Protein AF-A0AAN8IIR5-F1 (afdb_monomer_lite)

InterPro domains:
  IPR019426 7TM GPCR, serpentine receptor class v (Srv) [PF10323] (10-155)
  IPR051119 Nematode serpentine receptor-like [PTHR31627] (4-140)

Sequence (169 aa):
MPILLQTIAECLLAFFYIFLIIVIVTSKAKVFRNSFFSMFVATGTADVISILSLSFLRLNRELYLGEEYKLVVLVALVSTGTAYIAHMIGNMVIALNRYSAICFAHQYDKTARCIYVAFGMVYAFVSICINLRMFFEWRKMSQSNIGSERKLREKVIELLFLIAFETTT

Foldseek 3Di:
DVVVVVLVVLVVVLVVLVVVLCCLVPDPDPVSVALLNVLSSQLSVLSSLLSVLVSVLVVCVVVVDDPVCVLVNLVSLLSNVLSVVSNVVSVVLSVVLVVCCVPVVVCSVVVSVVSVVVNVVVVVVSVVVSVVVSVVVVVVVVVCVPPCPVVVVVVSVVSVVVVVVVVVD

Structure (mmCIF, N/CA/C/O backbone):
data_AF-A0AAN8IIR5-F1
#
_entry.id   AF-A0AAN8IIR5-F1
#
loop_
_atom_site.group_PDB
_atom_site.id
_atom_site.type_symbol
_atom_site.label_atom_id
_atom_site.label_alt_id
_atom_site.label_comp_id
_atom_site.label_asym_id
_atom_site.label_entity_id
_atom_site.label_seq_id
_atom_site.pdbx_PDB_ins_code
_atom_site.Cartn_x
_atom_site.Cartn_y
_atom_site.Cartn_z
_atom_site.occupancy
_atom_site.B_iso_or_equiv
_atom_site.auth_seq_id
_atom_site.auth_comp_id
_atom_site.auth_asym_id
_atom_site.auth_atom_id
_atom_site.pdbx_PDB_model_num
ATOM 1 N N . MET A 1 1 ? -27.595 5.385 1.926 1.00 57.31 1 MET A N 1
ATOM 2 C CA . MET A 1 1 ? -27.476 4.644 0.650 1.00 57.31 1 MET A CA 1
ATOM 3 C C . MET A 1 1 ? -26.128 4.797 -0.071 1.00 57.31 1 MET A C 1
ATOM 5 O O . MET A 1 1 ? -25.637 3.763 -0.504 1.00 57.31 1 MET A O 1
ATOM 9 N N . PRO A 1 2 ? -25.481 5.981 -0.182 1.00 77.62 2 PRO A N 1
ATOM 10 C CA . PRO A 1 2 ? -24.235 6.097 -0.963 1.00 77.62 2 PRO A CA 1
ATOM 11 C C . PRO A 1 2 ? -23.040 5.324 -0.366 1.00 77.62 2 PRO A C 1
ATOM 13 O O . PRO A 1 2 ? -22.252 4.751 -1.108 1.00 77.62 2 PRO A O 1
ATOM 16 N N . ILE A 1 3 ? -22.956 5.219 0.966 1.00 79.94 3 ILE A N 1
ATOM 17 C CA . ILE A 1 3 ? -21.826 4.582 1.675 1.00 79.94 3 ILE A CA 1
ATOM 18 C C . ILE A 1 3 ? -21.754 3.063 1.431 1.00 79.94 3 ILE A C 1
ATOM 20 O O . ILE A 1 3 ? -2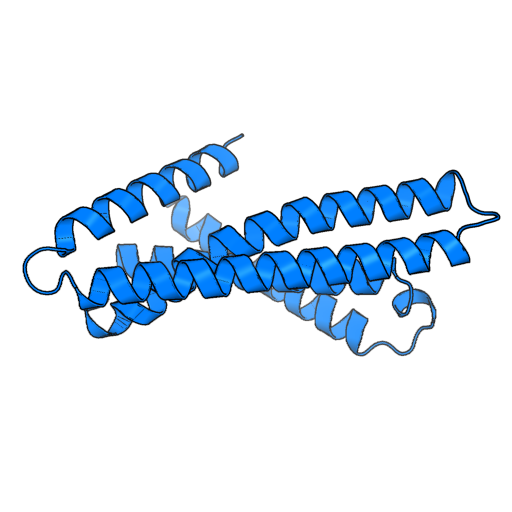0.665 2.509 1.276 1.00 79.94 3 ILE A O 1
ATOM 24 N N . LEU A 1 4 ? -22.906 2.383 1.362 1.00 80.50 4 LEU A N 1
ATOM 25 C CA . LEU A 1 4 ? -22.959 0.938 1.117 1.00 80.50 4 LEU A CA 1
ATOM 26 C C . LEU A 1 4 ? -22.467 0.613 -0.298 1.00 80.50 4 LEU A C 1
ATOM 28 O O . LEU A 1 4 ? -21.625 -0.261 -0.474 1.00 80.50 4 LEU A O 1
ATOM 32 N N . LEU A 1 5 ? -22.956 1.356 -1.296 1.00 86.88 5 LEU A N 1
ATOM 33 C CA . LEU A 1 5 ? -22.544 1.183 -2.687 1.00 86.88 5 LEU A CA 1
ATOM 34 C C . LEU A 1 5 ? -21.045 1.458 -2.860 1.00 86.88 5 LEU A C 1
ATOM 36 O O . LEU A 1 5 ? -20.359 0.682 -3.519 1.00 86.88 5 LEU A O 1
ATOM 40 N N . GLN A 1 6 ? -20.536 2.514 -2.219 1.00 86.50 6 GLN A N 1
ATOM 41 C CA . GLN A 1 6 ? -19.109 2.829 -2.200 1.00 86.50 6 GLN A CA 1
ATOM 42 C C . GLN A 1 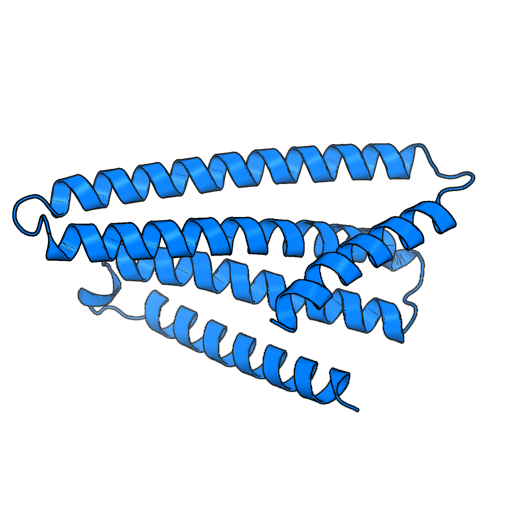6 ? -18.285 1.680 -1.607 1.00 86.50 6 GLN A C 1
ATOM 44 O O . GLN A 1 6 ? -17.305 1.255 -2.208 1.00 86.50 6 GLN A O 1
ATOM 49 N N . THR A 1 7 ? -18.702 1.138 -0.463 1.00 85.69 7 THR A N 1
ATOM 50 C CA . THR A 1 7 ? -17.975 0.044 0.198 1.00 85.69 7 THR A CA 1
ATOM 51 C C . THR A 1 7 ? -17.996 -1.230 -0.652 1.00 85.69 7 THR A C 1
ATOM 53 O O . THR A 1 7 ? -16.971 -1.887 -0.795 1.00 85.69 7 THR A O 1
ATOM 56 N N . ILE A 1 8 ? -19.123 -1.549 -1.298 1.00 87.88 8 ILE A N 1
ATOM 57 C CA . ILE A 1 8 ? -19.210 -2.677 -2.239 1.00 87.88 8 ILE A CA 1
ATOM 58 C C . ILE A 1 8 ? -18.256 -2.473 -3.424 1.00 87.88 8 ILE A C 1
ATOM 60 O O . ILE A 1 8 ? -17.535 -3.400 -3.791 1.00 87.88 8 ILE A O 1
ATOM 64 N N . ALA A 1 9 ? -18.222 -1.272 -4.007 1.00 90.12 9 ALA A N 1
ATOM 65 C CA . ALA A 1 9 ? -17.324 -0.953 -5.114 1.00 90.12 9 ALA A CA 1
ATOM 66 C C . ALA A 1 9 ? -15.844 -1.064 -4.705 1.00 90.12 9 ALA A C 1
ATOM 68 O O . ALA A 1 9 ? -15.051 -1.653 -5.436 1.00 90.12 9 ALA A O 1
ATOM 69 N N . GLU A 1 10 ? -15.481 -0.566 -3.522 1.00 89.31 10 GLU A N 1
ATOM 70 C CA . GLU A 1 10 ? -14.131 -0.681 -2.962 1.00 89.31 10 GLU A CA 1
ATOM 71 C C . GLU A 1 10 ? -13.746 -2.149 -2.698 1.00 89.31 10 GLU A C 1
ATOM 73 O O . GLU A 1 10 ? -12.650 -2.570 -3.065 1.00 89.31 10 GLU A O 1
ATOM 78 N N . CYS A 1 11 ? -14.648 -2.967 -2.143 1.00 89.25 11 CYS A N 1
ATOM 79 C CA . CYS A 1 11 ? -14.405 -4.399 -1.949 1.00 89.25 11 CYS A CA 1
ATOM 80 C C . CYS A 1 11 ? -14.217 -5.146 -3.279 1.00 89.25 11 CYS A C 1
ATOM 82 O O . CYS A 1 11 ? -13.328 -5.993 -3.388 1.00 89.25 11 CYS A O 1
ATOM 84 N N . LEU A 1 12 ? -15.017 -4.823 -4.301 1.00 93.06 12 LEU A N 1
ATOM 85 C CA . LEU A 1 12 ? -14.844 -5.373 -5.648 1.00 93.06 12 LEU A CA 1
ATOM 86 C C . LEU A 1 12 ? -13.497 -4.954 -6.247 1.00 93.06 12 LEU A C 1
ATOM 88 O O . LEU A 1 12 ? -12.784 -5.795 -6.794 1.00 93.06 12 LEU A O 1
ATOM 92 N N . LEU A 1 13 ? -13.112 -3.683 -6.103 1.00 90.81 13 LEU A N 1
ATOM 93 C CA . LEU A 1 13 ? -11.817 -3.178 -6.557 1.00 90.81 13 LEU A CA 1
ATOM 94 C C . LEU A 1 13 ? -10.661 -3.921 -5.876 1.00 90.81 13 LEU A C 1
ATOM 96 O O . LEU A 1 13 ? -9.743 -4.372 -6.560 1.00 90.81 13 LEU A O 1
ATOM 100 N N . ALA A 1 14 ? -10.729 -4.102 -4.554 1.00 92.31 14 ALA A N 1
ATOM 101 C CA . ALA A 1 14 ? -9.735 -4.859 -3.800 1.00 92.31 14 ALA A CA 1
ATOM 102 C C . ALA A 1 14 ? -9.634 -6.307 -4.298 1.00 92.31 14 ALA A C 1
ATOM 104 O O . ALA A 1 14 ? -8.529 -6.813 -4.488 1.00 92.31 14 ALA A O 1
ATOM 105 N N . PHE A 1 15 ? -10.766 -6.956 -4.582 1.00 94.25 15 PHE A N 1
ATOM 106 C CA . PHE A 1 15 ? -10.785 -8.307 -5.142 1.00 94.25 15 PHE A CA 1
ATOM 107 C C . PHE A 1 15 ? -10.079 -8.382 -6.506 1.00 94.25 15 PHE A C 1
ATOM 109 O O . PHE A 1 15 ? -9.214 -9.239 -6.708 1.00 94.25 15 PHE A O 1
ATOM 116 N N . PHE A 1 16 ? -10.380 -7.457 -7.423 1.00 93.38 16 PHE A N 1
ATOM 117 C CA . PHE A 1 16 ? -9.699 -7.385 -8.721 1.00 93.38 16 PHE A CA 1
ATOM 118 C C . PHE A 1 16 ? -8.201 -7.099 -8.581 1.00 93.38 16 PHE A C 1
ATOM 120 O O . PHE A 1 16 ? -7.392 -7.708 -9.285 1.00 93.38 16 PHE A O 1
ATOM 127 N N . TYR A 1 17 ? -7.812 -6.222 -7.654 1.00 92.00 17 TYR A N 1
ATOM 128 C CA . TYR A 1 17 ? -6.407 -5.933 -7.373 1.00 92.00 17 TYR A CA 1
ATOM 129 C C . TYR A 1 17 ? -5.659 -7.160 -6.858 1.00 92.00 17 TYR A C 1
ATOM 131 O O . TYR A 1 17 ? -4.580 -7.472 -7.360 1.00 92.00 17 TYR A O 1
ATOM 139 N N . ILE A 1 18 ? -6.241 -7.891 -5.904 1.00 94.81 18 ILE A N 1
ATOM 140 C CA . ILE A 1 18 ? -5.668 -9.137 -5.385 1.00 94.81 18 ILE A CA 1
ATOM 141 C C . ILE A 1 18 ? -5.473 -10.138 -6.526 1.00 94.81 18 ILE A C 1
ATOM 143 O O . ILE A 1 18 ? -4.392 -10.711 -6.661 1.00 94.81 18 ILE A O 1
ATOM 147 N N . PHE A 1 19 ? -6.480 -10.308 -7.387 1.00 95.19 19 PHE A N 1
ATOM 148 C CA . PHE A 1 19 ? -6.379 -11.181 -8.554 1.00 95.19 19 PHE A CA 1
ATOM 149 C C . PHE A 1 19 ? -5.229 -10.769 -9.488 1.00 95.19 19 PHE A C 1
ATOM 151 O O . PHE A 1 19 ? -4.402 -11.607 -9.847 1.00 95.19 19 PHE A O 1
ATOM 158 N N . LEU A 1 20 ? -5.122 -9.482 -9.837 1.00 93.25 20 LEU A N 1
ATOM 159 C CA . LEU A 1 20 ? -4.036 -8.970 -10.679 1.00 93.25 20 LEU A CA 1
ATOM 160 C C . LEU A 1 20 ? -2.659 -9.191 -10.047 1.00 93.25 20 LEU A C 1
ATOM 162 O O . LEU A 1 20 ? -1.738 -9.633 -10.733 1.00 93.25 20 LEU A O 1
ATOM 166 N N . ILE A 1 21 ? -2.517 -8.929 -8.747 1.00 93.62 21 ILE A N 1
ATOM 167 C CA . ILE A 1 21 ? -1.270 -9.158 -8.011 1.00 93.62 21 ILE A CA 1
ATOM 168 C C . ILE A 1 21 ? -0.883 -10.637 -8.073 1.00 93.62 21 ILE A C 1
ATOM 170 O O . ILE A 1 21 ? 0.261 -10.952 -8.401 1.00 93.62 21 ILE A O 1
ATOM 174 N N . ILE A 1 22 ? -1.831 -11.549 -7.831 1.00 94.19 22 ILE A N 1
ATOM 175 C CA . ILE A 1 22 ? -1.594 -12.995 -7.921 1.00 94.19 22 ILE A CA 1
ATOM 176 C C . ILE A 1 22 ? -1.131 -13.369 -9.330 1.00 94.19 22 ILE A C 1
ATOM 178 O O . ILE A 1 22 ? -0.126 -14.064 -9.473 1.00 94.19 22 ILE A O 1
ATOM 182 N N . VAL A 1 23 ? -1.804 -12.886 -10.376 1.00 94.62 23 VAL A N 1
ATOM 183 C CA . VAL A 1 23 ? -1.424 -13.165 -11.770 1.00 94.62 23 VAL A CA 1
ATOM 184 C C . VAL A 1 23 ? -0.008 -12.668 -12.071 1.00 94.62 23 VAL A C 1
ATOM 186 O O . VAL A 1 23 ? 0.788 -13.406 -12.648 1.00 94.62 23 VAL A O 1
ATOM 189 N N . ILE A 1 24 ? 0.343 -11.449 -11.653 1.00 91.75 24 ILE A N 1
ATOM 190 C CA . ILE A 1 24 ? 1.672 -10.871 -11.900 1.00 91.75 24 ILE A CA 1
ATOM 191 C C . ILE A 1 24 ? 2.758 -11.664 -11.164 1.00 91.75 24 ILE A C 1
ATOM 193 O O . ILE A 1 24 ? 3.778 -11.998 -11.763 1.00 91.75 24 ILE A O 1
ATOM 197 N N . VAL A 1 25 ? 2.535 -12.001 -9.890 1.00 90.69 25 VAL A N 1
ATOM 198 C CA . VAL A 1 25 ? 3.510 -12.720 -9.052 1.00 90.69 25 VAL A CA 1
ATOM 199 C C . VAL A 1 25 ? 3.686 -14.175 -9.495 1.00 90.69 25 VAL A C 1
ATOM 201 O O . VAL A 1 25 ? 4.794 -14.708 -9.444 1.00 90.69 25 VAL A O 1
ATOM 204 N N . THR A 1 26 ? 2.613 -14.828 -9.946 1.00 93.50 26 THR A N 1
ATOM 205 C CA . THR A 1 26 ? 2.656 -16.234 -10.389 1.00 93.50 26 THR A CA 1
ATOM 206 C C . THR A 1 26 ? 3.137 -16.400 -11.831 1.00 93.50 26 THR A C 1
ATOM 208 O O . THR A 1 26 ? 3.572 -17.490 -12.217 1.00 93.50 26 THR A O 1
ATOM 211 N N . SER A 1 27 ? 3.100 -15.340 -12.641 1.00 93.38 27 SER A N 1
ATOM 212 C CA . SER A 1 27 ? 3.499 -15.413 -14.041 1.00 93.38 27 SER A CA 1
ATOM 213 C C . SER A 1 27 ? 5.010 -15.587 -14.221 1.00 93.38 27 SER A C 1
ATOM 215 O O . SER A 1 27 ? 5.836 -14.895 -13.629 1.00 93.38 27 SER A O 1
ATOM 217 N N . LYS A 1 28 ? 5.392 -16.502 -15.121 1.00 90.69 28 LYS A N 1
ATOM 218 C CA . LYS A 1 28 ? 6.796 -16.771 -15.485 1.00 90.69 28 LYS A CA 1
ATOM 219 C C . LYS A 1 28 ? 7.314 -15.879 -16.619 1.00 90.69 28 LYS A C 1
ATOM 221 O O . LYS A 1 28 ? 8.480 -16.000 -17.001 1.00 90.69 28 LYS A O 1
ATOM 226 N N . ALA A 1 29 ? 6.476 -15.014 -17.195 1.00 90.00 29 ALA A N 1
ATOM 227 C CA . ALA A 1 29 ? 6.890 -14.193 -18.327 1.00 90.00 29 ALA A CA 1
ATOM 228 C C . ALA A 1 29 ? 7.955 -13.168 -17.903 1.00 90.00 29 ALA A C 1
ATOM 230 O O . ALA A 1 29 ? 7.801 -12.466 -16.903 1.00 90.00 29 ALA A O 1
ATOM 231 N N . LYS A 1 30 ? 9.028 -13.036 -18.699 1.00 84.75 30 LYS A N 1
ATOM 232 C CA . LYS A 1 30 ? 10.139 -12.102 -18.417 1.00 84.75 30 LYS A CA 1
ATOM 233 C C . LYS A 1 30 ? 9.672 -10.651 -18.256 1.00 84.75 30 LYS A C 1
ATOM 235 O O . LYS A 1 30 ? 10.283 -9.904 -17.502 1.00 84.75 30 LYS A O 1
ATOM 240 N N . VAL A 1 31 ? 8.577 -10.277 -18.919 1.00 82.00 31 VAL A N 1
ATOM 241 C CA . VAL A 1 31 ? 7.991 -8.931 -18.866 1.00 82.00 31 VAL A CA 1
ATOM 242 C C . VAL A 1 31 ? 7.549 -8.558 -17.444 1.00 82.00 31 VAL A C 1
ATOM 244 O O . VAL A 1 31 ? 7.787 -7.432 -17.020 1.00 82.00 31 VAL A O 1
ATOM 247 N N . PHE A 1 32 ? 7.008 -9.508 -16.670 1.00 80.81 32 PHE A N 1
ATOM 248 C CA . PHE A 1 32 ? 6.551 -9.269 -15.293 1.00 80.81 32 PHE A CA 1
ATOM 249 C C . PHE A 1 32 ? 7.681 -9.208 -14.260 1.00 80.81 32 PHE A C 1
ATOM 251 O O . PHE A 1 32 ? 7.463 -8.772 -13.136 1.00 80.81 32 PHE A O 1
ATOM 258 N N . ARG A 1 33 ? 8.910 -9.579 -14.637 1.00 78.31 33 ARG A N 1
ATOM 259 C CA . ARG A 1 33 ? 10.100 -9.421 -13.784 1.00 78.31 33 ARG A CA 1
ATOM 260 C C . ARG A 1 33 ? 10.720 -8.024 -13.853 1.00 78.31 33 ARG A C 1
ATOM 262 O O . ARG A 1 33 ? 11.766 -7.794 -13.256 1.00 78.31 33 ARG A O 1
ATOM 269 N N . ASN A 1 34 ? 10.112 -7.103 -14.597 1.00 82.62 34 ASN A N 1
ATOM 270 C CA . ASN A 1 34 ? 10.606 -5.738 -14.709 1.00 82.62 34 ASN A CA 1
ATOM 271 C C . ASN A 1 34 ? 10.338 -4.938 -13.418 1.00 82.62 34 ASN A C 1
ATOM 273 O O . ASN A 1 34 ? 9.331 -5.157 -12.740 1.00 82.62 34 ASN A O 1
ATOM 277 N N . SER A 1 35 ? 11.192 -3.954 -13.117 1.00 80.62 35 SER A N 1
ATOM 278 C CA . SER A 1 35 ? 11.086 -3.089 -11.932 1.00 80.62 35 SER A CA 1
ATOM 279 C C . SER A 1 35 ? 9.713 -2.425 -11.819 1.00 80.62 35 SER A C 1
ATOM 281 O O . SER A 1 35 ? 9.177 -2.298 -10.722 1.00 80.62 35 SER A O 1
ATOM 283 N N . PHE A 1 36 ? 9.107 -2.064 -12.955 1.00 85.62 36 PHE A N 1
ATOM 284 C CA . PHE A 1 36 ? 7.747 -1.526 -13.009 1.00 85.62 36 PHE A CA 1
ATOM 285 C C . PHE A 1 36 ? 6.714 -2.444 -12.339 1.00 85.62 36 PHE A C 1
ATOM 287 O O . PHE A 1 36 ? 5.957 -1.983 -11.492 1.00 85.62 36 PHE A O 1
ATOM 294 N N . PHE A 1 37 ? 6.702 -3.737 -12.673 1.00 86.69 37 PHE A N 1
ATOM 295 C CA . PHE A 1 37 ? 5.727 -4.678 -12.119 1.00 86.69 37 PHE A CA 1
ATOM 296 C C . PHE A 1 37 ? 5.993 -4.977 -10.647 1.00 86.69 37 PHE A C 1
ATOM 298 O O . PHE A 1 37 ? 5.046 -5.106 -9.880 1.00 86.69 37 PHE A O 1
ATOM 305 N N . SER A 1 38 ? 7.260 -5.002 -10.226 1.00 84.25 38 SER A N 1
ATOM 306 C CA . SER A 1 38 ? 7.598 -5.119 -8.804 1.00 84.25 38 SER A CA 1
ATOM 307 C C . SER A 1 38 ? 7.059 -3.934 -7.994 1.00 84.25 38 SER A C 1
ATOM 309 O O . SER A 1 38 ? 6.518 -4.131 -6.908 1.00 84.25 38 SER A O 1
ATOM 311 N N . MET A 1 39 ? 7.175 -2.710 -8.520 1.00 85.00 39 MET A N 1
ATOM 312 C CA . MET A 1 39 ? 6.626 -1.509 -7.879 1.00 85.00 39 MET A CA 1
ATOM 313 C C . MET A 1 39 ? 5.098 -1.496 -7.906 1.00 85.00 39 MET A C 1
ATOM 315 O O . MET A 1 39 ? 4.475 -1.160 -6.902 1.00 85.00 39 MET A O 1
ATOM 319 N N . PHE A 1 40 ? 4.492 -1.908 -9.021 1.00 88.50 40 PHE A N 1
ATOM 320 C CA . PHE A 1 40 ? 3.042 -2.041 -9.145 1.00 88.50 40 PHE A CA 1
ATOM 321 C C . PHE A 1 40 ? 2.473 -3.046 -8.136 1.00 88.50 40 PHE A C 1
ATOM 323 O O . PHE A 1 40 ? 1.469 -2.771 -7.492 1.00 88.50 40 PHE A O 1
ATOM 330 N N . VAL A 1 41 ? 3.135 -4.191 -7.943 1.00 89.81 41 VAL A N 1
ATOM 331 C CA . VAL A 1 41 ? 2.726 -5.181 -6.938 1.00 89.81 41 VAL A CA 1
ATOM 332 C C . VAL A 1 41 ? 2.835 -4.599 -5.532 1.00 89.81 41 VAL A C 1
ATOM 334 O O . VAL A 1 41 ? 1.877 -4.684 -4.774 1.00 89.81 41 VAL A O 1
ATOM 337 N N . ALA A 1 42 ? 3.959 -3.966 -5.185 1.00 86.75 42 ALA A N 1
ATOM 338 C CA . ALA A 1 42 ? 4.147 -3.407 -3.847 1.00 86.75 42 ALA A CA 1
ATOM 339 C C . ALA A 1 42 ? 3.123 -2.300 -3.522 1.00 86.75 42 ALA A C 1
ATOM 341 O O . ALA A 1 42 ? 2.508 -2.307 -2.457 1.00 86.75 42 ALA A O 1
ATOM 342 N N . THR A 1 43 ? 2.887 -1.383 -4.460 1.00 89.06 43 THR A N 1
ATOM 343 C CA . THR A 1 43 ? 1.870 -0.326 -4.313 1.00 89.06 43 THR A CA 1
ATOM 344 C C . THR A 1 43 ? 0.457 -0.894 -4.267 1.00 89.06 43 THR A C 1
ATOM 346 O O . THR A 1 43 ? -0.283 -0.593 -3.337 1.00 89.06 43 THR A O 1
ATOM 349 N N . GLY A 1 44 ? 0.123 -1.820 -5.167 1.00 90.31 44 GLY A N 1
ATOM 350 C CA . GLY A 1 44 ? -1.168 -2.502 -5.160 1.00 90.31 44 GLY A CA 1
ATOM 351 C C . GLY A 1 44 ? -1.439 -3.271 -3.864 1.00 90.31 44 GLY A C 1
ATOM 352 O O . GLY A 1 44 ? -2.569 -3.281 -3.386 1.00 90.31 44 GLY A O 1
ATOM 353 N N . THR A 1 45 ? -0.420 -3.879 -3.242 1.00 89.38 45 THR A N 1
ATOM 354 C CA . THR A 1 45 ? -0.599 -4.522 -1.929 1.00 89.38 45 THR A CA 1
ATOM 355 C C . THR A 1 45 ? -0.901 -3.518 -0.820 1.00 89.38 45 THR A C 1
ATOM 357 O O . THR A 1 45 ? -1.739 -3.803 0.035 1.00 89.38 45 THR A O 1
ATOM 360 N N . ALA A 1 46 ? -0.271 -2.339 -0.840 1.00 88.75 46 ALA A N 1
ATOM 361 C CA . ALA A 1 46 ? -0.575 -1.277 0.114 1.00 88.75 46 ALA A CA 1
ATOM 362 C C . ALA A 1 46 ? -2.019 -0.779 -0.057 1.00 88.75 46 ALA A C 1
ATOM 364 O O . ALA A 1 46 ? -2.725 -0.613 0.936 1.00 88.75 46 ALA A O 1
ATOM 365 N N . ASP A 1 47 ? -2.490 -0.639 -1.297 1.00 90.00 47 ASP A N 1
ATOM 366 C CA . ASP A 1 47 ? -3.858 -0.201 -1.596 1.00 90.00 47 ASP A CA 1
ATOM 367 C C . ASP A 1 47 ? -4.903 -1.192 -1.094 1.00 90.00 47 ASP A C 1
ATOM 369 O O . ASP A 1 47 ? -5.880 -0.797 -0.459 1.00 90.00 47 ASP A O 1
ATOM 373 N N . VAL A 1 48 ? -4.670 -2.492 -1.297 1.00 92.56 48 VAL A N 1
ATOM 374 C CA . VAL A 1 48 ? -5.545 -3.545 -0.764 1.00 92.56 48 VAL A CA 1
ATOM 375 C C . VAL A 1 48 ? -5.617 -3.471 0.762 1.00 92.56 48 VAL A C 1
ATOM 377 O O . VAL A 1 48 ? -6.713 -3.517 1.320 1.00 92.56 48 VAL A O 1
ATOM 380 N N . ILE A 1 49 ? -4.478 -3.310 1.445 1.00 90.44 49 ILE A N 1
ATOM 381 C CA . ILE A 1 49 ? -4.448 -3.138 2.907 1.00 90.44 49 ILE A CA 1
ATOM 382 C C . ILE A 1 49 ? -5.244 -1.891 3.311 1.00 90.44 49 ILE A C 1
ATOM 384 O O . ILE A 1 49 ? -6.048 -1.960 4.237 1.00 90.44 49 ILE A O 1
ATOM 388 N N . SER A 1 50 ? -5.071 -0.777 2.596 1.00 90.69 50 SER A N 1
ATOM 389 C CA . SER A 1 50 ? -5.809 0.464 2.846 1.00 90.69 50 SER A CA 1
ATOM 390 C C . SER A 1 50 ? -7.320 0.261 2.750 1.00 90.69 50 SER A C 1
ATOM 392 O O . SER A 1 50 ? -8.054 0.631 3.667 1.00 90.69 50 SER A O 1
ATOM 394 N N . ILE A 1 51 ? -7.785 -0.381 1.673 1.00 91.44 51 ILE A N 1
ATOM 395 C CA . ILE A 1 51 ? -9.209 -0.632 1.429 1.00 91.44 51 ILE A CA 1
ATOM 396 C C . ILE A 1 51 ? -9.794 -1.528 2.522 1.00 91.44 51 ILE A C 1
ATOM 398 O O . ILE A 1 51 ? -10.866 -1.228 3.053 1.00 91.44 51 ILE A O 1
ATOM 402 N N . LEU A 1 52 ? -9.096 -2.604 2.895 1.00 91.50 52 LEU A N 1
ATOM 403 C CA . LEU A 1 52 ? -9.550 -3.513 3.950 1.00 91.50 52 LEU A CA 1
ATOM 404 C C . LEU A 1 52 ? -9.625 -2.808 5.307 1.00 91.50 52 LEU A C 1
ATOM 406 O O . LEU A 1 52 ? -10.638 -2.913 6.000 1.00 91.50 52 LEU A O 1
ATOM 410 N N . SER A 1 53 ? -8.594 -2.043 5.667 1.00 91.62 53 SER A N 1
ATOM 411 C CA . SER A 1 53 ? -8.565 -1.289 6.919 1.00 91.62 53 SER A CA 1
ATOM 412 C C . SER A 1 53 ? -9.645 -0.209 6.967 1.00 91.62 53 SER A C 1
ATOM 414 O O . SER A 1 53 ? -10.314 -0.056 7.988 1.00 91.62 53 SER A O 1
ATOM 416 N N . LEU A 1 54 ? -9.880 0.508 5.866 1.00 91.00 54 LEU A N 1
ATOM 417 C CA . LEU A 1 54 ? -10.935 1.517 5.787 1.00 91.00 54 LEU A CA 1
ATOM 418 C C . LEU A 1 54 ? -12.330 0.885 5.868 1.00 91.00 54 LEU A C 1
ATOM 420 O O . LEU A 1 54 ? -13.185 1.382 6.603 1.00 91.00 54 LEU A O 1
ATOM 424 N N . SER A 1 55 ? -12.539 -0.238 5.177 1.00 89.56 55 SER A N 1
ATOM 425 C CA . SER A 1 55 ? -13.783 -1.015 5.245 1.00 89.56 55 SER A CA 1
ATOM 426 C C . SER A 1 55 ? -14.055 -1.485 6.674 1.00 89.56 55 SER A C 1
ATOM 428 O O . SER A 1 55 ? -15.168 -1.328 7.177 1.00 89.56 55 SER A O 1
ATOM 430 N N . PHE A 1 56 ? -13.025 -1.975 7.370 1.00 90.06 56 PHE A N 1
ATOM 431 C CA . PHE A 1 56 ? -13.125 -2.364 8.774 1.00 90.06 56 PHE A CA 1
ATOM 432 C C . PHE A 1 56 ? -13.460 -1.176 9.687 1.00 90.06 56 PHE A C 1
ATOM 434 O O . PHE A 1 56 ? -14.337 -1.290 10.539 1.00 90.06 56 PHE A O 1
ATOM 441 N N . LEU A 1 57 ? -12.818 -0.017 9.504 1.00 90.31 57 LEU A N 1
ATOM 442 C CA . LEU A 1 57 ? -13.113 1.186 10.293 1.00 90.31 57 LEU A CA 1
ATOM 443 C C . LEU A 1 57 ? -14.552 1.675 10.092 1.00 90.31 57 LEU A C 1
ATOM 445 O O . LEU A 1 57 ? -15.198 2.082 11.061 1.00 90.31 57 LEU A O 1
ATOM 449 N N . ARG A 1 58 ? -15.070 1.617 8.858 1.00 88.50 58 ARG A N 1
ATOM 450 C CA . ARG A 1 58 ? -16.475 1.935 8.565 1.00 88.50 58 ARG A CA 1
ATOM 451 C C . ARG A 1 58 ? -17.417 0.946 9.245 1.00 88.50 58 ARG A C 1
ATOM 453 O O . ARG A 1 58 ? -18.336 1.378 9.933 1.00 88.50 58 ARG A O 1
ATOM 460 N N . LEU A 1 59 ? -17.138 -0.354 9.139 1.00 87.00 59 LEU A N 1
ATOM 461 C CA . LEU A 1 59 ? -17.929 -1.394 9.796 1.00 87.00 59 LEU A CA 1
ATOM 462 C C . LEU A 1 59 ? -17.940 -1.218 11.321 1.00 87.00 59 LEU A C 1
ATOM 464 O O . LEU A 1 59 ? -18.993 -1.274 11.947 1.00 87.00 59 LEU A O 1
ATOM 468 N N . ASN A 1 60 ? -16.780 -0.934 11.916 1.00 89.19 60 ASN A N 1
ATOM 469 C CA . ASN A 1 60 ? -16.651 -0.665 13.343 1.00 89.19 60 ASN A CA 1
ATOM 470 C C . ASN A 1 60 ? -17.464 0.563 13.782 1.00 89.19 60 ASN A C 1
ATOM 472 O O . ASN A 1 60 ? -18.048 0.561 14.865 1.00 89.19 60 ASN A O 1
ATOM 476 N N . ARG A 1 61 ? -17.517 1.606 12.943 1.00 86.56 61 ARG A N 1
ATOM 477 C CA . ARG A 1 61 ? -18.314 2.813 13.195 1.00 86.56 61 ARG A CA 1
ATOM 478 C C . ARG A 1 61 ? -19.818 2.532 13.158 1.00 86.56 61 ARG A C 1
ATOM 480 O O . ARG A 1 61 ? -20.540 3.138 13.941 1.00 86.56 61 ARG A O 1
ATOM 487 N N . GLU A 1 62 ? -20.282 1.664 12.261 1.00 86.56 62 GLU A N 1
ATOM 488 C CA . GLU A 1 62 ? -21.708 1.331 12.131 1.00 86.56 62 GLU A CA 1
ATOM 489 C C . GLU A 1 62 ? -22.177 0.317 13.181 1.00 86.56 62 GLU A C 1
ATOM 491 O O . GLU A 1 62 ? -23.250 0.481 13.756 1.00 86.56 62 GLU A O 1
ATOM 496 N N . LEU A 1 63 ? -21.369 -0.711 13.458 1.00 86.38 63 LEU A N 1
ATOM 497 C CA . LEU A 1 63 ? -21.730 -1.798 14.374 1.00 86.38 63 LEU A CA 1
ATOM 498 C C . LEU A 1 63 ? -21.384 -1.521 15.840 1.00 86.38 63 LEU A C 1
ATOM 500 O O . LEU A 1 63 ? -21.788 -2.300 16.698 1.00 86.38 63 LEU A O 1
ATOM 504 N N . TYR A 1 64 ? -20.641 -0.446 16.132 1.00 86.75 64 TYR A N 1
ATOM 505 C CA . TYR A 1 64 ? -20.148 -0.127 17.477 1.00 86.75 64 TYR A CA 1
ATOM 506 C C . TYR A 1 64 ? -19.486 -1.340 18.147 1.00 86.75 64 TYR A C 1
ATOM 508 O O . TYR A 1 64 ? -19.884 -1.750 19.240 1.00 86.75 64 TYR A O 1
ATOM 516 N N . LEU A 1 65 ? -18.490 -1.940 17.480 1.00 84.88 65 LEU A N 1
ATOM 517 C CA . LEU A 1 65 ? -17.811 -3.113 18.036 1.00 84.88 65 LEU A CA 1
ATOM 518 C C . LEU A 1 65 ? -17.218 -2.764 19.412 1.00 84.88 65 LEU A C 1
ATOM 520 O O . LEU A 1 65 ? -16.712 -1.660 19.631 1.00 84.88 65 LEU A O 1
ATOM 524 N N . GLY A 1 66 ? -17.339 -3.707 20.348 1.00 82.44 66 GLY A N 1
ATOM 525 C CA . GLY A 1 66 ? -16.980 -3.508 21.751 1.00 82.44 66 GLY A CA 1
ATOM 526 C C . GLY A 1 66 ? -15.494 -3.220 21.977 1.00 82.44 66 GLY A C 1
ATOM 527 O O . GLY A 1 66 ? -14.665 -3.292 21.067 1.00 82.44 66 GLY A O 1
ATOM 528 N N . GLU A 1 67 ? -15.136 -2.930 23.229 1.00 82.88 67 GLU A N 1
ATOM 529 C CA . GLU A 1 67 ? -13.767 -2.547 23.601 1.00 82.88 67 GLU A CA 1
ATOM 530 C C . GLU A 1 67 ? -12.692 -3.575 23.214 1.00 82.88 67 GLU A C 1
ATOM 532 O O . GLU A 1 67 ? -11.535 -3.212 23.002 1.00 82.88 67 GLU A O 1
ATOM 537 N N . GLU A 1 68 ? -13.080 -4.839 23.067 1.00 87.12 68 GLU A N 1
ATOM 538 C CA . GLU A 1 68 ? -12.218 -5.946 22.648 1.00 87.12 68 GLU A CA 1
ATOM 539 C C . GLU A 1 68 ? -11.541 -5.689 21.289 1.00 87.12 68 GLU A C 1
ATOM 541 O O . GLU A 1 68 ? -10.426 -6.148 21.046 1.00 87.12 68 GLU A O 1
ATOM 546 N N . TYR A 1 69 ? -12.159 -4.878 20.422 1.00 86.31 69 TYR A N 1
ATOM 547 C CA . TYR A 1 69 ? -11.639 -4.556 19.091 1.00 86.31 69 TYR A CA 1
ATOM 548 C C . TYR A 1 69 ? -10.784 -3.281 19.054 1.00 86.31 69 TYR A C 1
ATOM 550 O O . TYR A 1 69 ? -10.286 -2.921 17.985 1.00 86.31 69 TYR A O 1
ATOM 558 N N . LYS A 1 70 ? -10.542 -2.604 20.193 1.00 84.31 70 LYS A N 1
ATOM 559 C CA . LYS A 1 70 ? -9.757 -1.348 20.258 1.00 84.31 70 LYS A CA 1
ATOM 560 C C . LYS A 1 70 ? -8.383 -1.477 19.591 1.00 84.31 70 LYS A C 1
ATOM 562 O O . LYS A 1 70 ? -7.959 -0.569 18.874 1.00 84.31 70 LYS A O 1
ATOM 567 N N . LEU A 1 71 ? -7.701 -2.610 19.777 1.00 83.88 71 LEU A N 1
ATOM 568 C CA . LEU A 1 71 ? -6.396 -2.857 19.159 1.00 83.88 71 LEU A CA 1
ATOM 569 C C . LEU A 1 71 ? -6.503 -3.014 17.637 1.00 83.88 71 LEU A C 1
ATOM 571 O O . LEU A 1 71 ? -5.699 -2.440 16.907 1.00 83.88 71 LEU A O 1
ATOM 575 N N . VAL A 1 72 ? -7.519 -3.731 17.152 1.00 87.50 72 VAL A N 1
ATOM 576 C CA . VAL A 1 72 ? -7.750 -3.927 15.712 1.00 87.50 72 VAL A CA 1
ATOM 577 C C . VAL A 1 72 ? -8.092 -2.597 15.038 1.00 87.50 72 VAL A C 1
ATOM 579 O O . VAL A 1 72 ? -7.558 -2.290 13.977 1.00 87.50 72 VAL A O 1
ATOM 582 N N . VAL A 1 73 ? -8.906 -1.761 15.689 1.00 89.31 73 VAL A N 1
ATOM 583 C CA . VAL A 1 73 ? -9.239 -0.407 15.220 1.00 89.31 73 VAL A CA 1
ATOM 584 C C . VAL A 1 73 ? -7.997 0.480 15.150 1.00 89.31 73 VAL A C 1
ATOM 586 O O . VAL A 1 73 ? -7.821 1.195 14.166 1.00 89.31 73 VAL A O 1
ATOM 589 N N . LEU A 1 74 ? -7.107 0.420 16.147 1.00 86.19 74 LEU A N 1
ATOM 590 C CA . LEU A 1 74 ? -5.846 1.164 16.109 1.00 86.19 74 LEU A CA 1
ATOM 591 C C . LEU A 1 74 ? -4.968 0.715 14.935 1.00 86.19 74 LEU A C 1
ATOM 593 O O . LEU A 1 74 ? -4.457 1.553 14.195 1.00 86.19 74 LEU A O 1
ATOM 597 N N . VAL A 1 75 ? -4.806 -0.597 14.754 1.00 85.88 75 VAL A N 1
ATOM 598 C CA . VAL A 1 75 ? -4.021 -1.160 13.648 1.00 85.88 75 VAL A CA 1
ATOM 599 C C . VAL A 1 75 ? -4.619 -0.750 12.303 1.00 85.88 75 VAL A C 1
ATOM 601 O O . VAL A 1 75 ? -3.886 -0.320 11.412 1.00 85.88 75 VAL A O 1
ATOM 604 N N . ALA A 1 76 ? -5.944 -0.804 12.160 1.00 89.44 76 ALA A N 1
ATOM 605 C CA . ALA A 1 76 ? -6.641 -0.354 10.961 1.00 89.44 76 ALA A CA 1
ATOM 606 C C . ALA A 1 76 ? -6.418 1.149 10.702 1.00 89.44 76 ALA A C 1
ATOM 608 O O . ALA A 1 76 ? -6.099 1.543 9.586 1.00 89.44 76 ALA A O 1
ATOM 609 N N . LEU A 1 77 ? -6.491 1.991 11.736 1.00 87.56 77 LEU A N 1
ATOM 610 C CA . LEU A 1 77 ? -6.262 3.435 11.620 1.00 87.56 77 LEU A CA 1
ATOM 611 C C . LEU A 1 77 ? -4.818 3.786 11.244 1.00 87.56 77 LEU A C 1
ATOM 613 O O . LEU A 1 77 ? -4.580 4.692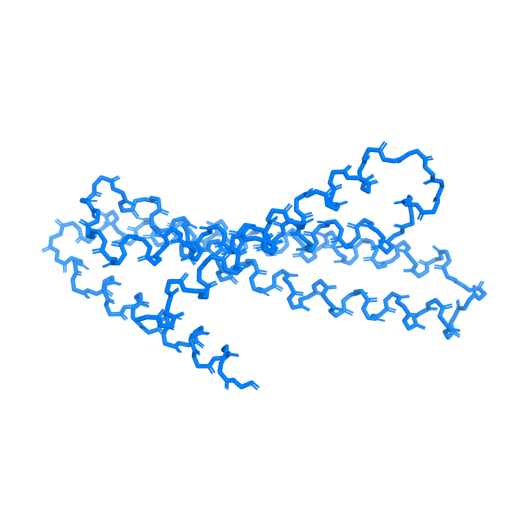 10.448 1.00 87.56 77 LEU A O 1
ATOM 617 N N . VAL A 1 78 ? -3.837 3.103 11.833 1.00 85.31 78 VAL A N 1
ATOM 618 C CA . VAL A 1 78 ? -2.435 3.332 11.478 1.00 85.31 78 VAL A CA 1
ATOM 619 C C . VAL A 1 78 ? -2.181 2.841 10.056 1.00 85.31 78 VAL A C 1
ATOM 621 O O . VAL A 1 78 ? -1.588 3.573 9.268 1.00 85.31 78 VAL A O 1
ATOM 624 N N . SER A 1 79 ? -2.664 1.648 9.707 1.00 84.56 79 SER A N 1
ATOM 625 C CA . SER A 1 79 ? -2.421 1.049 8.392 1.00 84.56 79 SER A CA 1
ATOM 626 C C . SER A 1 79 ? -3.004 1.859 7.231 1.00 84.56 79 SER A C 1
ATOM 628 O O . SER A 1 79 ? -2.325 1.979 6.212 1.00 84.56 79 SER A O 1
ATOM 630 N N . THR A 1 80 ? -4.179 2.488 7.375 1.00 87.31 80 THR A N 1
ATOM 631 C CA . THR A 1 80 ? -4.732 3.375 6.330 1.00 87.31 80 THR A CA 1
ATOM 632 C C . THR A 1 80 ? -3.825 4.570 6.057 1.00 87.31 80 THR A C 1
ATOM 634 O O . THR A 1 80 ? -3.446 4.812 4.912 1.00 87.31 80 THR A O 1
ATOM 637 N N . GLY A 1 81 ? -3.400 5.289 7.101 1.00 81.81 81 GLY A N 1
ATOM 638 C CA . GLY A 1 81 ? -2.519 6.449 6.939 1.00 81.81 81 GLY A CA 1
ATOM 639 C C . GLY A 1 81 ? -1.175 6.080 6.309 1.00 81.81 81 GLY A C 1
ATOM 640 O O . GLY A 1 81 ? -0.572 6.860 5.576 1.00 81.81 81 GLY A O 1
ATOM 641 N N . THR A 1 82 ? -0.701 4.867 6.563 1.00 82.19 82 THR A N 1
ATOM 642 C CA . THR A 1 82 ? 0.605 4.422 6.082 1.00 82.19 82 THR A CA 1
ATOM 643 C C . THR A 1 82 ? 0.545 3.883 4.673 1.00 82.19 82 THR A C 1
ATOM 645 O O . THR A 1 82 ? 1.460 4.122 3.890 1.00 82.19 82 THR A O 1
ATOM 648 N N . ALA A 1 83 ? -0.557 3.215 4.339 1.00 85.94 83 ALA A N 1
ATOM 649 C CA . ALA A 1 83 ? -0.846 2.808 2.983 1.00 85.94 83 ALA A CA 1
ATOM 650 C C . ALA A 1 83 ? -1.022 4.030 2.076 1.00 85.94 83 ALA A C 1
ATOM 652 O O . ALA A 1 83 ? -0.481 4.029 0.980 1.00 85.94 83 ALA A O 1
ATOM 653 N N . TYR A 1 84 ? -1.653 5.108 2.556 1.00 84.50 84 TYR A N 1
ATOM 654 C CA . TYR A 1 84 ? -1.742 6.372 1.816 1.00 84.50 84 TYR A CA 1
ATOM 655 C C . TYR A 1 84 ? -0.359 6.953 1.475 1.00 84.50 84 TYR A C 1
ATOM 657 O O . TYR A 1 84 ? -0.075 7.245 0.313 1.00 84.50 84 TYR A O 1
ATOM 665 N N . ILE A 1 85 ? 0.543 7.060 2.460 1.00 83.06 85 ILE A N 1
ATOM 666 C CA . ILE A 1 85 ? 1.912 7.552 2.220 1.00 83.06 85 ILE A CA 1
ATOM 667 C C . ILE A 1 85 ? 2.659 6.622 1.253 1.00 83.06 85 ILE A C 1
ATOM 669 O O . ILE A 1 85 ? 3.313 7.090 0.321 1.00 83.06 85 ILE A O 1
ATOM 673 N N . ALA A 1 86 ? 2.548 5.305 1.450 1.00 83.44 86 ALA A N 1
ATOM 674 C CA . ALA A 1 86 ? 3.167 4.319 0.572 1.00 83.44 86 ALA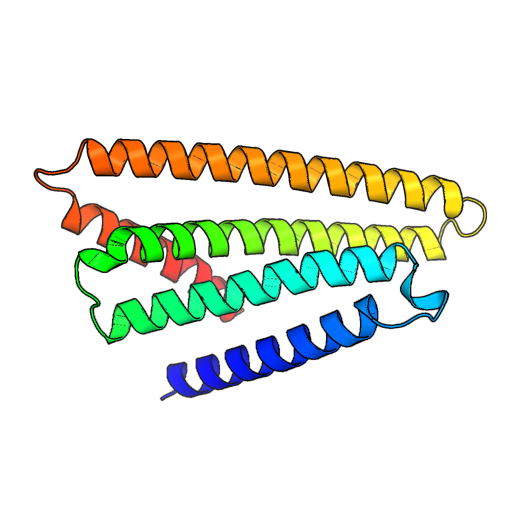 A CA 1
ATOM 675 C C . ALA A 1 86 ? 2.630 4.411 -0.866 1.00 83.44 86 ALA A C 1
ATOM 677 O O . ALA A 1 86 ? 3.417 4.321 -1.806 1.00 83.44 86 ALA A O 1
ATOM 678 N N . HIS A 1 87 ? 1.329 4.646 -1.039 1.00 85.19 87 HIS A N 1
ATOM 679 C CA . HIS A 1 87 ? 0.686 4.834 -2.336 1.00 85.19 87 HIS A CA 1
ATOM 680 C C . HIS A 1 87 ? 1.187 6.101 -3.035 1.00 85.19 87 HIS A C 1
ATOM 682 O O . HIS A 1 87 ? 1.618 6.042 -4.185 1.00 85.19 87 HIS A O 1
ATOM 688 N N . MET A 1 88 ? 1.219 7.239 -2.333 1.00 86.44 88 MET A N 1
ATOM 689 C CA . MET A 1 88 ? 1.722 8.508 -2.874 1.00 86.44 88 MET A CA 1
ATOM 690 C C . MET A 1 88 ? 3.173 8.400 -3.341 1.00 86.44 88 MET A C 1
ATOM 692 O O . MET A 1 88 ? 3.495 8.745 -4.482 1.00 86.44 88 MET A O 1
ATOM 696 N N . ILE A 1 89 ? 4.053 7.866 -2.489 1.00 85.69 89 ILE A N 1
ATOM 697 C CA . ILE A 1 89 ? 5.460 7.701 -2.860 1.00 85.69 89 ILE A CA 1
ATOM 698 C C . ILE A 1 89 ? 5.598 6.653 -3.965 1.00 85.69 89 ILE A C 1
ATOM 700 O O . ILE A 1 89 ? 6.343 6.852 -4.921 1.00 85.69 89 ILE A O 1
ATOM 704 N N . GLY A 1 90 ? 4.848 5.561 -3.879 1.00 85.88 90 GLY A N 1
ATOM 705 C CA . GLY A 1 90 ? 4.813 4.518 -4.888 1.00 85.88 90 GLY A CA 1
ATOM 706 C C . GLY A 1 90 ? 4.455 5.032 -6.281 1.00 85.88 90 GLY A C 1
ATOM 707 O O . GLY A 1 90 ? 5.192 4.781 -7.234 1.00 85.88 90 GLY A O 1
ATOM 708 N N . ASN A 1 91 ? 3.386 5.821 -6.394 1.00 87.56 91 ASN A N 1
ATOM 709 C CA . ASN A 1 91 ? 2.968 6.446 -7.649 1.00 87.56 91 ASN A CA 1
ATOM 710 C C . ASN A 1 91 ? 4.023 7.413 -8.186 1.00 87.56 91 ASN A C 1
ATOM 712 O O . ASN A 1 91 ? 4.325 7.387 -9.382 1.00 87.56 91 ASN A O 1
ATOM 716 N N . MET A 1 92 ? 4.636 8.219 -7.312 1.00 88.00 92 MET A N 1
ATOM 717 C CA . MET A 1 92 ? 5.741 9.100 -7.692 1.00 88.00 92 MET A CA 1
ATOM 718 C C . MET A 1 92 ? 6.914 8.297 -8.273 1.00 88.00 92 MET A C 1
ATOM 720 O O . MET A 1 92 ? 7.434 8.631 -9.337 1.00 88.00 92 MET A O 1
ATOM 724 N N . VAL A 1 93 ? 7.312 7.203 -7.621 1.00 85.56 93 VAL A N 1
ATOM 725 C CA . VAL A 1 93 ? 8.425 6.358 -8.075 1.00 85.56 93 VAL A CA 1
ATOM 726 C C . VAL A 1 93 ? 8.080 5.636 -9.384 1.00 85.56 93 VAL A C 1
ATOM 728 O O . VAL A 1 93 ? 8.918 5.574 -10.284 1.00 85.56 93 VAL A O 1
ATOM 731 N N . ILE A 1 94 ? 6.846 5.149 -9.549 1.00 89.06 94 ILE A N 1
ATOM 732 C CA . ILE A 1 94 ? 6.372 4.564 -10.813 1.00 89.06 94 ILE A CA 1
ATOM 733 C C . ILE A 1 94 ? 6.442 5.597 -11.946 1.00 89.06 94 ILE A C 1
ATOM 735 O O . ILE A 1 94 ? 6.927 5.275 -13.037 1.00 89.06 94 ILE A O 1
ATOM 739 N N . ALA A 1 95 ? 6.009 6.836 -11.696 1.00 89.69 95 ALA A N 1
ATOM 740 C CA . ALA A 1 95 ? 6.087 7.925 -12.666 1.00 89.69 95 ALA A CA 1
ATOM 741 C C . ALA A 1 95 ? 7.543 8.235 -13.048 1.00 89.69 95 ALA A C 1
ATOM 743 O O . ALA A 1 95 ? 7.867 8.268 -14.236 1.00 89.69 95 ALA A O 1
ATOM 744 N N . LEU A 1 96 ? 8.442 8.354 -12.065 1.00 86.88 96 LEU A N 1
ATOM 745 C CA . LEU A 1 96 ? 9.876 8.565 -12.292 1.00 86.88 96 LEU A CA 1
ATOM 746 C C . LEU A 1 96 ? 10.526 7.407 -13.056 1.00 86.88 96 LEU A C 1
ATOM 748 O O . LEU A 1 96 ? 11.363 7.638 -13.930 1.00 86.88 96 LEU A O 1
ATOM 752 N N . ASN A 1 97 ? 10.127 6.165 -12.777 1.00 86.44 97 ASN A N 1
ATOM 753 C CA . ASN A 1 97 ? 10.606 4.992 -13.500 1.00 86.44 97 ASN A CA 1
ATOM 754 C C . ASN A 1 97 ? 10.173 5.012 -14.968 1.00 86.44 97 ASN A C 1
ATOM 756 O O . ASN A 1 97 ? 10.993 4.758 -15.849 1.00 86.44 97 ASN A O 1
ATOM 760 N N . ARG A 1 98 ? 8.906 5.343 -15.246 1.00 88.00 98 ARG A N 1
ATOM 761 C CA . ARG A 1 98 ? 8.407 5.469 -16.624 1.00 88.00 98 ARG A CA 1
ATOM 762 C C . ARG A 1 98 ? 9.067 6.631 -17.358 1.00 88.00 98 ARG A C 1
ATOM 764 O O . ARG A 1 98 ? 9.478 6.460 -18.500 1.00 88.00 98 ARG A O 1
ATOM 771 N N . TYR A 1 99 ? 9.218 7.775 -16.694 1.00 88.19 99 TYR A N 1
ATOM 772 C CA . TYR A 1 99 ? 9.919 8.933 -17.241 1.00 88.19 99 TYR A CA 1
ATOM 773 C C . TYR A 1 99 ? 11.368 8.583 -17.598 1.00 88.19 99 TYR A C 1
ATOM 775 O O . TYR A 1 99 ? 11.815 8.820 -18.717 1.00 88.19 99 TYR A O 1
ATOM 783 N N . SER A 1 100 ? 12.073 7.911 -16.686 1.00 85.81 100 SER A N 1
ATOM 784 C CA . SER A 1 100 ? 13.456 7.485 -16.907 1.00 85.81 100 SER A CA 1
ATOM 785 C C . SER A 1 100 ? 13.589 6.469 -18.041 1.00 85.81 100 SER A C 1
ATOM 787 O O . SER A 1 100 ? 14.557 6.526 -18.793 1.00 85.81 100 SER A O 1
ATOM 789 N N . ALA A 1 101 ? 12.616 5.565 -18.196 1.00 85.94 101 ALA A N 1
ATOM 790 C CA . ALA A 1 101 ? 12.592 4.605 -19.298 1.00 85.94 101 ALA A CA 1
ATOM 791 C C . ALA A 1 101 ? 12.478 5.287 -20.670 1.00 85.94 101 ALA A C 1
ATOM 793 O O . ALA A 1 101 ? 13.085 4.824 -21.632 1.00 85.94 101 ALA A O 1
ATOM 794 N N . ILE A 1 102 ? 11.724 6.387 -20.751 1.00 89.62 102 ILE A N 1
ATOM 795 C CA . ILE A 1 102 ? 11.502 7.134 -21.994 1.00 89.62 102 ILE A CA 1
ATOM 796 C C . ILE A 1 102 ? 12.688 8.061 -22.290 1.00 89.62 102 ILE A C 1
ATOM 798 O O . ILE A 1 102 ? 13.233 8.032 -23.389 1.00 89.62 102 ILE A O 1
ATOM 802 N N . CYS A 1 103 ? 13.108 8.871 -21.315 1.00 87.69 103 CYS A N 1
ATOM 803 C CA . CYS A 1 103 ? 14.117 9.914 -21.522 1.00 87.69 103 CYS A CA 1
ATOM 804 C C . CYS A 1 103 ? 15.560 9.393 -21.481 1.00 87.69 103 CYS A C 1
ATOM 806 O O . CYS A 1 103 ? 16.436 9.972 -22.116 1.00 87.69 103 CYS A O 1
ATOM 808 N N . PHE A 1 104 ? 15.820 8.303 -20.752 1.00 87.06 104 PHE A N 1
ATOM 809 C CA . PHE A 1 104 ? 17.166 7.768 -20.524 1.00 87.06 104 PHE A CA 1
ATOM 810 C C . PHE A 1 104 ? 17.277 6.290 -20.911 1.00 87.06 104 PHE A C 1
ATOM 812 O O . PHE A 1 104 ? 17.938 5.509 -20.224 1.00 87.06 104 PHE A O 1
ATOM 819 N N . ALA A 1 105 ? 16.670 5.901 -22.038 1.00 81.69 105 ALA A N 1
ATOM 820 C CA . ALA A 1 105 ? 16.655 4.517 -22.519 1.00 81.69 105 ALA A CA 1
ATOM 821 C C . ALA A 1 105 ? 18.057 3.871 -22.570 1.00 81.69 105 ALA A C 1
ATOM 823 O O . ALA A 1 105 ? 18.220 2.714 -22.194 1.00 81.69 105 ALA A O 1
ATOM 824 N N . HIS A 1 106 ? 19.094 4.631 -22.950 1.00 84.44 106 HIS A N 1
ATOM 825 C CA . HIS A 1 106 ? 20.469 4.125 -23.054 1.00 84.44 106 HIS A CA 1
ATOM 826 C C . HIS A 1 106 ? 21.138 3.812 -21.698 1.00 84.44 106 HIS A C 1
ATOM 828 O O . HIS A 1 106 ? 22.086 3.035 -21.642 1.00 84.44 106 HIS A O 1
ATOM 834 N N . GLN A 1 107 ? 20.658 4.394 -20.593 1.00 83.50 107 GLN A N 1
ATOM 835 C CA . GLN A 1 107 ? 21.214 4.196 -19.244 1.00 83.50 107 GLN A CA 1
ATOM 836 C C . GLN A 1 107 ? 20.215 3.543 -18.277 1.00 83.50 107 GLN A C 1
ATOM 838 O O . GLN A 1 107 ? 20.464 3.484 -17.069 1.00 83.50 107 GLN A O 1
ATOM 843 N N . TYR A 1 108 ? 19.100 3.029 -18.802 1.00 78.62 108 TYR A N 1
ATOM 844 C CA . TYR A 1 108 ? 17.962 2.582 -18.007 1.00 78.62 108 TYR A CA 1
ATOM 845 C C . TYR A 1 108 ? 18.327 1.519 -16.963 1.00 78.62 108 TYR A C 1
ATOM 847 O O . TYR A 1 108 ? 17.876 1.613 -15.825 1.00 78.62 108 TYR A O 1
ATOM 855 N N . ASP A 1 109 ? 19.217 0.576 -17.286 1.00 76.88 109 ASP A N 1
ATOM 856 C CA . ASP A 1 109 ? 19.621 -0.491 -16.358 1.00 76.88 109 ASP A CA 1
ATOM 857 C C . ASP A 1 109 ? 20.277 0.032 -15.070 1.00 76.88 109 ASP A C 1
ATOM 859 O O . ASP A 1 109 ? 20.085 -0.537 -13.991 1.00 76.88 109 ASP A O 1
ATOM 863 N N . LYS A 1 110 ? 21.042 1.131 -15.151 1.00 79.25 110 LYS A N 1
ATOM 864 C CA . LYS A 1 110 ? 21.653 1.763 -13.969 1.00 79.25 110 LYS A CA 1
ATOM 865 C C . LYS A 1 110 ? 20.600 2.520 -13.163 1.00 79.25 110 LYS A C 1
ATOM 867 O O . LYS A 1 110 ? 20.558 2.403 -11.937 1.00 79.25 110 LYS A O 1
ATOM 872 N N . THR A 1 111 ? 19.718 3.238 -13.852 1.00 76.62 111 THR A N 1
ATOM 873 C CA . THR A 1 111 ? 18.644 4.022 -13.234 1.00 76.62 111 THR A CA 1
ATOM 874 C C . THR A 1 111 ? 17.620 3.128 -12.534 1.00 76.62 111 THR A C 1
ATOM 876 O O . THR A 1 111 ? 17.233 3.412 -11.404 1.00 76.62 111 THR A O 1
ATOM 879 N N . ALA A 1 112 ? 17.257 1.990 -13.129 1.00 74.94 112 ALA A N 1
ATOM 880 C CA . ALA A 1 112 ? 16.319 1.026 -12.559 1.00 74.94 112 ALA A CA 1
ATOM 881 C C . ALA A 1 112 ? 16.814 0.435 -11.226 1.00 74.94 112 ALA A C 1
ATOM 883 O O . ALA A 1 112 ? 16.021 0.258 -10.301 1.00 74.94 112 ALA A O 1
ATOM 884 N N . ARG A 1 113 ? 18.125 0.178 -11.088 1.00 77.88 113 ARG A N 1
ATOM 885 C CA . ARG A 1 113 ? 18.717 -0.271 -9.813 1.00 77.88 113 ARG A CA 1
ATOM 886 C C . ARG A 1 113 ? 18.678 0.821 -8.748 1.00 77.88 113 ARG A C 1
ATOM 888 O O . ARG A 1 113 ? 18.332 0.533 -7.608 1.00 77.88 113 ARG A O 1
ATOM 895 N N . CYS A 1 114 ? 19.000 2.061 -9.118 1.00 79.88 114 CYS A N 1
ATOM 896 C CA . CYS A 1 114 ? 18.932 3.201 -8.202 1.00 79.88 114 CYS A CA 1
ATOM 897 C C . CYS A 1 114 ? 17.501 3.413 -7.683 1.00 79.88 114 CYS A C 1
ATOM 899 O O . CYS A 1 114 ? 17.289 3.561 -6.482 1.00 79.88 114 CYS A O 1
ATOM 901 N N . ILE A 1 115 ? 16.511 3.314 -8.576 1.00 78.50 115 ILE A N 1
ATOM 902 C CA . ILE A 1 115 ? 15.086 3.391 -8.238 1.00 78.50 115 ILE A CA 1
ATOM 903 C C . ILE A 1 115 ? 14.684 2.277 -7.266 1.00 78.50 115 ILE A C 1
ATOM 905 O O . ILE A 1 115 ? 13.988 2.544 -6.291 1.00 78.50 115 ILE A O 1
ATOM 909 N N . TYR A 1 116 ? 15.154 1.046 -7.482 1.00 78.00 116 TYR A N 1
ATOM 910 C CA . TYR A 1 116 ? 14.859 -0.069 -6.580 1.00 78.00 116 TYR A CA 1
ATOM 911 C C . TYR A 1 116 ? 15.434 0.150 -5.172 1.00 78.00 116 TYR A C 1
ATOM 913 O O . TYR A 1 116 ? 14.751 -0.080 -4.175 1.00 78.00 116 TYR A O 1
ATOM 921 N N . VAL A 1 117 ? 16.672 0.645 -5.075 1.00 79.62 117 VAL A N 1
ATOM 922 C CA . VAL A 1 117 ? 17.301 0.974 -3.786 1.00 79.62 117 VAL A CA 1
ATOM 923 C C . VAL A 1 117 ? 16.570 2.130 -3.098 1.00 79.62 117 VAL A C 1
ATOM 925 O O . VAL A 1 117 ? 16.273 2.036 -1.909 1.00 79.62 117 VAL A O 1
ATOM 928 N N . ALA A 1 118 ? 16.219 3.186 -3.837 1.00 77.62 118 ALA A N 1
ATOM 929 C CA . ALA A 1 118 ? 15.433 4.303 -3.316 1.00 77.62 118 ALA A CA 1
ATOM 930 C C . ALA A 1 118 ? 14.069 3.834 -2.786 1.00 77.62 118 ALA A C 1
ATOM 932 O O . ALA A 1 118 ? 13.668 4.218 -1.689 1.00 77.62 118 ALA A O 1
ATOM 933 N N . PHE A 1 119 ? 13.399 2.941 -3.515 1.00 77.56 119 PHE A N 1
ATOM 934 C CA . PHE A 1 119 ? 12.140 2.333 -3.094 1.00 77.56 119 PHE A CA 1
ATOM 935 C C . PHE A 1 119 ? 12.294 1.529 -1.794 1.00 77.56 119 PHE A C 1
ATOM 937 O O . PHE A 1 119 ? 11.512 1.704 -0.860 1.00 77.56 119 PHE A O 1
ATOM 944 N N . GLY A 1 120 ? 13.344 0.708 -1.687 1.00 78.25 120 GLY A N 1
ATOM 945 C CA . GLY A 1 120 ? 13.658 -0.027 -0.460 1.00 78.25 120 GLY A CA 1
ATOM 946 C C . GLY A 1 120 ? 13.915 0.892 0.740 1.00 78.25 120 GLY A C 1
ATOM 947 O O . GLY A 1 120 ? 13.402 0.636 1.828 1.00 78.25 120 GLY A O 1
ATOM 948 N N . MET A 1 121 ? 14.649 1.994 0.541 1.00 79.81 121 MET A N 1
ATOM 949 C CA . MET A 1 121 ? 14.910 2.982 1.596 1.00 79.81 121 MET A CA 1
ATOM 950 C C . MET A 1 121 ? 13.636 3.689 2.061 1.00 79.81 121 MET A C 1
ATOM 952 O O . MET A 1 121 ? 13.434 3.840 3.265 1.00 79.81 121 MET A O 1
ATOM 956 N N . VAL A 1 122 ? 12.755 4.076 1.133 1.00 77.94 122 VAL A N 1
ATOM 957 C CA . VAL A 1 122 ? 11.448 4.653 1.478 1.00 77.94 122 VAL A CA 1
ATOM 958 C C . VAL A 1 122 ? 10.642 3.670 2.314 1.00 77.94 122 VAL A C 1
ATOM 960 O O . VAL A 1 122 ? 10.114 4.049 3.355 1.00 77.94 122 VAL A O 1
ATOM 963 N N . TYR A 1 123 ? 10.556 2.409 1.889 1.00 78.81 123 TYR A N 1
ATOM 964 C CA . TYR A 1 123 ? 9.766 1.414 2.606 1.00 78.81 123 TYR A CA 1
ATOM 965 C C . TYR A 1 123 ? 10.319 1.155 4.013 1.00 78.81 123 TYR A C 1
ATOM 967 O O . TYR A 1 123 ? 9.557 1.071 4.975 1.00 78.81 123 TYR A O 1
ATOM 975 N N . ALA A 1 124 ? 11.646 1.096 4.156 1.00 78.50 124 ALA A N 1
ATOM 976 C CA . ALA A 1 124 ? 12.302 0.984 5.454 1.00 78.50 124 ALA A CA 1
ATOM 977 C C . ALA A 1 124 ? 11.994 2.193 6.352 1.00 78.50 124 ALA A C 1
ATOM 979 O O . ALA A 1 124 ? 11.616 2.017 7.510 1.00 78.50 124 ALA A O 1
ATOM 980 N N . PHE A 1 125 ? 12.091 3.410 5.813 1.00 79.12 125 PHE A N 1
ATOM 981 C CA . PHE A 1 125 ? 11.784 4.636 6.547 1.00 79.12 125 PHE A CA 1
ATOM 982 C C . PHE A 1 125 ? 10.319 4.684 6.993 1.00 79.12 125 PHE A C 1
ATOM 984 O O . PHE A 1 125 ? 10.040 4.886 8.174 1.00 79.12 125 PHE A O 1
ATOM 991 N N . VAL A 1 126 ? 9.388 4.415 6.073 1.00 76.44 126 VAL A N 1
ATOM 992 C CA . VAL A 1 126 ? 7.954 4.337 6.366 1.00 76.44 126 VAL A CA 1
ATOM 993 C C . VAL A 1 126 ? 7.708 3.291 7.450 1.00 76.44 126 VAL A C 1
ATOM 995 O O . VAL A 1 126 ? 7.108 3.621 8.466 1.00 76.44 126 VAL A O 1
ATOM 998 N N . SER A 1 127 ? 8.251 2.078 7.319 1.00 77.94 127 SER A N 1
ATOM 999 C CA . SER A 1 127 ? 8.119 1.020 8.329 1.00 77.94 127 SER A CA 1
ATOM 1000 C C . SER A 1 127 ? 8.602 1.461 9.717 1.00 77.94 127 SER A C 1
ATOM 1002 O O . SER A 1 127 ? 7.907 1.245 10.711 1.00 77.94 127 SER A O 1
ATOM 1004 N N . ILE A 1 128 ? 9.743 2.149 9.815 1.00 79.69 128 ILE A N 1
ATOM 1005 C CA . ILE A 1 128 ? 10.240 2.683 11.093 1.00 79.69 128 ILE A CA 1
ATOM 1006 C C . ILE A 1 128 ? 9.258 3.711 11.667 1.00 79.69 128 ILE A C 1
ATOM 1008 O O . ILE A 1 128 ? 8.880 3.611 12.836 1.00 79.69 128 ILE A O 1
ATOM 1012 N N . CYS A 1 129 ? 8.787 4.661 10.854 1.00 78.00 129 CYS A N 1
ATOM 1013 C CA . CYS A 1 129 ? 7.807 5.659 11.282 1.00 78.00 129 CYS A CA 1
ATOM 1014 C C . CYS A 1 129 ? 6.505 5.017 11.789 1.00 78.00 129 CYS A C 1
ATOM 1016 O O . CYS A 1 129 ? 5.949 5.472 12.791 1.00 78.00 129 CYS A O 1
ATOM 1018 N N . ILE A 1 130 ? 6.042 3.941 11.144 1.00 75.06 130 ILE A N 1
ATOM 1019 C CA . ILE A 1 130 ? 4.862 3.168 11.562 1.00 75.06 130 ILE A CA 1
ATOM 1020 C C . ILE A 1 130 ? 5.072 2.556 12.934 1.00 75.06 130 ILE A C 1
ATOM 1022 O O . ILE A 1 130 ? 4.251 2.753 13.828 1.00 75.06 130 ILE A O 1
ATOM 1026 N N . ASN A 1 131 ? 6.169 1.815 13.091 1.00 77.62 131 ASN A N 1
ATOM 1027 C CA . ASN A 1 131 ? 6.478 1.110 14.326 1.00 77.62 131 ASN A CA 1
ATOM 1028 C C . ASN A 1 131 ? 6.610 2.094 15.494 1.00 77.62 131 ASN A C 1
ATOM 1030 O O . ASN A 1 131 ? 6.054 1.856 16.565 1.00 77.62 131 ASN A O 1
ATOM 1034 N N . LEU A 1 132 ? 7.251 3.245 15.265 1.00 81.12 132 LEU A N 1
ATOM 1035 C CA . LEU A 1 132 ? 7.334 4.316 16.255 1.00 81.12 132 LEU A CA 1
ATOM 1036 C C . LEU A 1 132 ? 5.951 4.877 16.601 1.00 81.12 132 LEU A C 1
ATOM 1038 O O . 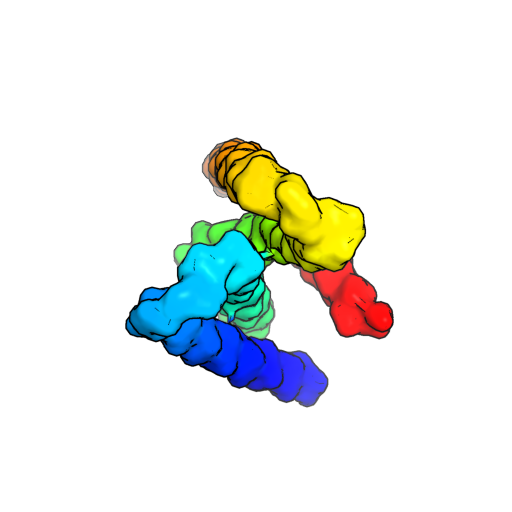LEU A 1 132 ? 5.609 4.970 17.778 1.00 81.12 132 LEU A O 1
ATOM 1042 N N . ARG A 1 133 ? 5.124 5.217 15.604 1.00 80.81 133 ARG A N 1
ATOM 1043 C CA . ARG A 1 133 ? 3.783 5.775 15.841 1.00 80.81 133 ARG A CA 1
ATOM 1044 C C . ARG A 1 133 ? 2.877 4.798 16.591 1.00 80.81 133 ARG A C 1
ATOM 1046 O O . ARG A 1 133 ? 2.215 5.205 17.542 1.00 80.81 133 ARG A O 1
ATOM 1053 N N . MET A 1 134 ? 2.883 3.522 16.201 1.00 76.81 134 MET A N 1
ATOM 1054 C CA . MET A 1 134 ? 2.176 2.445 16.902 1.00 76.81 134 MET A CA 1
ATOM 1055 C C . MET A 1 134 ? 2.635 2.333 18.352 1.00 76.81 134 MET A C 1
ATOM 1057 O O . MET A 1 134 ? 1.802 2.289 19.254 1.00 76.81 134 MET A O 1
ATOM 1061 N N . PHE A 1 135 ? 3.948 2.352 18.587 1.00 78.69 135 PHE A N 1
ATOM 1062 C CA . PHE A 1 135 ? 4.508 2.285 19.932 1.00 78.69 135 PHE A CA 1
ATOM 1063 C C . PHE A 1 135 ? 4.078 3.474 20.803 1.00 78.69 135 PHE A C 1
ATOM 1065 O O . PHE A 1 135 ? 3.683 3.278 21.953 1.00 78.69 135 PHE A O 1
ATOM 1072 N N . PHE A 1 136 ? 4.094 4.697 20.260 1.00 82.75 136 PHE A N 1
ATOM 1073 C CA . PHE A 1 136 ? 3.658 5.899 20.978 1.00 82.75 136 PHE A CA 1
ATOM 1074 C C . PHE A 1 136 ? 2.158 5.896 21.294 1.00 82.75 136 PHE A C 1
ATOM 1076 O O . PHE A 1 136 ? 1.779 6.198 22.427 1.00 82.75 136 PHE A O 1
ATOM 1083 N N . GLU A 1 137 ? 1.299 5.544 20.333 1.00 78.31 137 GLU A N 1
ATOM 1084 C CA . GLU A 1 137 ? -0.150 5.489 20.571 1.00 78.31 137 GLU A CA 1
ATOM 1085 C C . GLU A 1 137 ? -0.519 4.350 21.530 1.00 78.31 137 GLU A C 1
ATOM 1087 O O . GLU A 1 137 ? -1.336 4.542 22.432 1.00 78.31 137 GLU A O 1
ATOM 1092 N N . TRP A 1 138 ? 0.143 3.195 21.431 1.00 73.62 138 TRP A N 1
ATOM 1093 C CA . TRP A 1 138 ? -0.025 2.108 22.395 1.00 73.62 138 TRP A CA 1
ATOM 1094 C C . TRP A 1 138 ? 0.381 2.530 23.816 1.00 73.62 138 TRP A C 1
ATOM 1096 O O . TRP A 1 138 ? -0.394 2.350 24.757 1.00 73.62 138 TRP A O 1
ATOM 1106 N N . ARG A 1 139 ? 1.546 3.179 23.974 1.00 78.69 139 ARG A N 1
ATOM 1107 C CA . ARG A 1 139 ? 1.996 3.783 25.246 1.00 78.69 139 ARG A CA 1
ATOM 1108 C C . ARG A 1 139 ? 0.959 4.748 25.814 1.00 78.69 139 ARG A C 1
ATOM 1110 O O . ARG A 1 139 ? 0.666 4.709 27.006 1.00 78.69 139 ARG A O 1
ATOM 1117 N N . LYS A 1 140 ? 0.395 5.606 24.965 1.00 79.50 140 LYS A N 1
ATOM 1118 C CA . LYS A 1 140 ? -0.605 6.598 25.364 1.00 79.50 140 LYS A CA 1
ATOM 1119 C C . LYS A 1 140 ? -1.911 5.947 25.818 1.00 79.50 140 LYS A C 1
ATOM 1121 O O . LYS A 1 140 ? -2.486 6.383 26.812 1.00 79.50 140 LYS A O 1
ATOM 1126 N N . MET A 1 141 ? -2.370 4.901 25.132 1.00 66.00 141 MET A N 1
ATOM 1127 C CA . MET A 1 141 ? -3.558 4.149 25.546 1.00 66.00 141 MET A CA 1
ATOM 1128 C C . MET A 1 141 ? -3.330 3.393 26.858 1.00 66.00 141 MET A C 1
ATOM 1130 O O . MET A 1 141 ? -4.193 3.442 27.729 1.00 66.00 141 MET A O 1
ATOM 1134 N N . SER A 1 142 ? -2.148 2.795 27.039 1.00 68.75 142 SER A N 1
ATOM 1135 C CA . SER A 1 142 ? -1.734 2.150 28.294 1.00 68.75 142 SER A CA 1
ATOM 1136 C C . SER A 1 142 ? -1.764 3.127 29.482 1.00 68.75 142 SER A C 1
ATOM 1138 O O . SER A 1 142 ? -2.233 2.781 30.563 1.00 68.75 142 SER A O 1
ATOM 1140 N N . GLN A 1 143 ? -1.359 4.385 29.272 1.00 72.56 143 GLN A N 1
ATOM 1141 C CA . GLN A 1 143 ? -1.377 5.420 30.314 1.00 72.56 143 GLN A CA 1
ATOM 1142 C C . GLN A 1 143 ? -2.757 6.046 30.569 1.00 72.56 143 GLN A C 1
ATOM 1144 O O . GLN A 1 143 ? -2.976 6.628 31.627 1.00 72.56 143 GLN A O 1
ATOM 1149 N N . SER A 1 144 ? -3.697 5.958 29.624 1.00 61.00 144 SER A N 1
ATOM 1150 C CA . SER A 1 144 ? -4.946 6.730 29.659 1.00 61.00 144 SER A CA 1
ATOM 1151 C C . SER A 1 144 ? -6.164 5.960 30.195 1.00 61.00 144 SER A C 1
ATOM 1153 O O . SER A 1 144 ? -7.299 6.417 30.006 1.00 61.00 144 SER A O 1
ATOM 1155 N N . ASN A 1 145 ? -5.957 4.841 30.893 1.00 57.09 145 ASN A N 1
ATOM 1156 C CA . ASN A 1 145 ? -7.002 3.924 31.374 1.00 57.09 145 ASN A CA 1
ATOM 1157 C C . ASN A 1 145 ? -7.946 4.492 32.472 1.00 57.09 145 ASN A C 1
ATOM 1159 O O . ASN A 1 145 ? -8.584 3.735 33.191 1.00 57.09 145 ASN A O 1
ATOM 1163 N N . ILE A 1 146 ? -8.043 5.822 32.619 1.00 55.44 146 ILE A N 1
ATOM 1164 C CA . ILE A 1 146 ? -8.979 6.512 33.531 1.00 55.44 146 ILE A CA 1
ATOM 1165 C C . ILE A 1 146 ? -9.836 7.588 32.801 1.00 55.44 146 ILE A C 1
ATOM 1167 O O . ILE A 1 146 ? -10.745 8.154 33.395 1.00 55.44 146 ILE A O 1
ATOM 1171 N N . GLY A 1 147 ? -9.660 7.852 31.489 1.00 57.12 147 GLY A N 1
ATOM 1172 C CA . GLY A 1 147 ? -10.500 8.866 30.802 1.00 57.12 147 GLY A CA 1
ATOM 1173 C C . GLY A 1 147 ? -10.411 9.016 29.271 1.00 57.12 147 GLY A C 1
ATOM 1174 O O . GLY A 1 147 ? -10.784 10.064 28.746 1.00 57.12 147 GLY A O 1
ATOM 1175 N N . SER A 1 148 ? -9.898 8.025 28.526 1.00 55.78 148 SER A N 1
ATOM 1176 C CA . SER A 1 148 ? -9.472 8.196 27.112 1.00 55.78 148 SER A CA 1
ATOM 1177 C C . SER A 1 148 ? -10.568 8.122 26.035 1.00 55.78 148 SER A C 1
ATOM 1179 O O . SER A 1 148 ? -10.351 8.564 24.903 1.00 55.78 148 SER A O 1
ATOM 1181 N N . GLU A 1 149 ? -11.757 7.618 26.370 1.00 59.34 149 GLU A N 1
ATOM 1182 C CA . GLU A 1 149 ? -12.800 7.261 25.395 1.00 59.34 149 GLU A CA 1
ATOM 1183 C C . GLU A 1 149 ? -13.307 8.423 24.522 1.00 59.34 149 GLU A C 1
ATOM 1185 O O . GLU A 1 149 ? -13.686 8.211 23.367 1.00 59.34 149 GLU A O 1
ATOM 1190 N N . ARG A 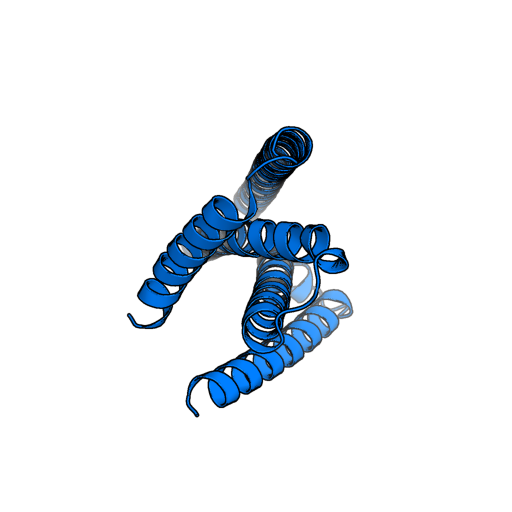1 150 ? -13.318 9.661 25.041 1.00 57.88 150 ARG A N 1
ATOM 1191 C CA . ARG A 1 150 ? -13.735 10.844 24.260 1.00 57.88 150 ARG A CA 1
ATOM 1192 C C . ARG A 1 150 ? -12.652 11.321 23.293 1.00 57.88 150 ARG A C 1
ATOM 1194 O O . ARG A 1 150 ? -12.955 11.641 22.150 1.00 57.88 150 ARG A O 1
ATOM 1201 N N . LYS A 1 151 ? -11.384 11.288 23.713 1.00 60.22 151 LYS A N 1
ATOM 1202 C CA . LYS A 1 151 ? -10.255 11.814 22.928 1.00 60.22 151 LYS A CA 1
ATOM 1203 C C . LYS A 1 151 ? -9.906 10.943 21.721 1.00 60.22 151 LYS A C 1
ATOM 1205 O O . LYS A 1 151 ? -9.470 11.464 20.698 1.00 60.22 151 LYS A O 1
ATOM 1210 N N . LEU A 1 152 ? -10.084 9.623 21.828 1.00 64.12 152 LEU A N 1
ATOM 1211 C CA . LEU A 1 152 ? -9.892 8.716 20.692 1.00 64.12 152 LEU A CA 1
ATOM 1212 C C . LEU A 1 152 ? -10.995 8.912 19.639 1.00 64.12 152 LEU A C 1
ATOM 1214 O O . LEU A 1 152 ? -10.705 8.933 18.447 1.00 64.12 152 LEU A O 1
ATOM 1218 N N . ARG A 1 153 ? -12.240 9.135 20.083 1.00 61.62 153 ARG A N 1
ATOM 1219 C CA . ARG A 1 153 ? -13.380 9.441 19.208 1.00 61.62 153 ARG A CA 1
ATOM 1220 C C . ARG A 1 153 ? -13.160 10.717 18.395 1.00 61.62 153 ARG A C 1
ATOM 1222 O O . ARG A 1 153 ? -13.354 10.686 17.186 1.00 61.62 153 ARG A O 1
ATOM 1229 N N . GLU A 1 154 ? -12.702 11.796 19.027 1.00 66.25 154 GLU A N 1
ATOM 1230 C CA . GLU A 1 154 ? -12.416 13.068 18.339 1.00 66.25 154 GLU A CA 1
ATOM 1231 C C . GLU A 1 154 ? -11.330 12.909 17.269 1.00 66.25 154 GLU A C 1
ATOM 1233 O O . GLU A 1 154 ? -11.529 13.305 16.124 1.00 66.25 154 GLU A O 1
ATOM 1238 N N . LYS A 1 155 ? -10.226 12.225 17.592 1.00 62.19 155 LYS A N 1
ATOM 1239 C CA . LYS A 1 155 ? -9.137 12.003 16.631 1.00 62.19 155 LYS A CA 1
ATOM 1240 C C . LYS A 1 155 ? -9.522 11.107 15.456 1.00 62.19 155 LYS A C 1
ATOM 1242 O O . LYS A 1 155 ? -9.051 11.334 14.345 1.00 62.19 155 LYS A O 1
ATOM 1247 N N . VAL A 1 156 ? -10.349 10.086 15.686 1.00 61.59 156 VAL A N 1
ATOM 1248 C CA . VAL A 1 156 ? -10.860 9.223 14.607 1.00 61.59 156 VAL A CA 1
ATOM 1249 C C . VAL A 1 156 ? -11.791 10.015 13.690 1.00 61.59 156 VAL A C 1
ATOM 1251 O O . VAL A 1 156 ? -11.723 9.850 12.475 1.00 61.59 156 VAL A O 1
ATOM 1254 N N . ILE A 1 157 ? -12.616 10.906 14.246 1.00 64.31 157 ILE A N 1
ATOM 1255 C CA . ILE A 1 157 ? -13.495 11.778 13.461 1.00 64.31 157 ILE A CA 1
ATOM 1256 C C . ILE A 1 157 ? -12.675 12.774 12.631 1.00 64.31 157 ILE A C 1
ATOM 1258 O O . ILE A 1 157 ? -12.947 12.903 11.443 1.00 64.31 157 ILE A O 1
ATOM 1262 N N . GLU A 1 158 ? -11.644 13.409 13.195 1.00 66.06 158 GLU A N 1
ATOM 1263 C CA . GLU A 1 158 ? -10.759 14.321 12.449 1.00 66.06 158 GLU A CA 1
ATOM 1264 C C . GLU A 1 158 ? -10.019 13.616 11.303 1.00 66.06 158 GLU A C 1
ATOM 1266 O O . GLU A 1 158 ? -9.982 14.127 10.184 1.00 66.06 158 GLU A O 1
ATOM 1271 N N . LEU A 1 159 ? -9.475 12.415 11.543 1.00 58.91 159 LEU A N 1
ATOM 1272 C CA . LEU A 1 159 ? -8.800 11.637 10.498 1.00 58.91 159 LEU A CA 1
ATOM 1273 C C . LEU A 1 159 ? -9.766 11.183 9.401 1.00 58.91 159 LEU A C 1
ATOM 1275 O O . LEU A 1 159 ? -9.426 11.247 8.223 1.00 58.91 159 LEU A O 1
ATOM 1279 N N . LEU A 1 160 ? -10.972 10.744 9.770 1.00 54.62 160 LEU A N 1
ATOM 1280 C CA . LEU A 1 160 ? -11.997 10.368 8.798 1.00 54.62 160 LEU A CA 1
ATOM 1281 C C . LEU A 1 160 ? -12.494 11.576 8.000 1.00 54.62 160 LEU A C 1
ATOM 1283 O O . LEU A 1 160 ? -12.790 11.412 6.824 1.00 54.62 160 LEU A O 1
ATOM 1287 N N . PHE A 1 161 ? -12.560 12.771 8.596 1.00 62.16 161 PHE A N 1
ATOM 1288 C CA . PHE A 1 161 ? -12.894 14.002 7.874 1.00 62.16 161 PHE A CA 1
ATOM 1289 C C . PHE A 1 161 ? -11.811 14.391 6.868 1.00 62.16 161 PHE A C 1
ATOM 1291 O O . PHE A 1 161 ? -12.148 14.727 5.737 1.00 62.16 161 PHE A O 1
ATOM 1298 N N . LEU A 1 162 ? -10.533 14.293 7.243 1.00 56.81 162 LEU A N 1
ATOM 1299 C CA . LEU A 1 162 ? -9.419 14.556 6.327 1.00 56.81 162 LEU A CA 1
ATOM 1300 C C . LEU A 1 162 ? -9.421 13.584 5.139 1.00 56.81 162 LEU A C 1
ATOM 1302 O O . LEU A 1 162 ? -9.301 14.017 4.000 1.00 56.81 162 LEU A O 1
ATOM 1306 N N . ILE A 1 163 ? -9.657 12.293 5.392 1.00 52.19 163 ILE A N 1
ATOM 1307 C CA . ILE A 1 163 ? -9.716 11.266 4.339 1.00 52.19 163 ILE A CA 1
ATOM 1308 C C . ILE A 1 163 ? -10.988 11.405 3.478 1.00 52.19 163 ILE A C 1
ATOM 1310 O O . ILE A 1 163 ? -10.948 11.208 2.265 1.00 52.19 163 ILE A O 1
ATOM 1314 N N . ALA A 1 164 ? -12.134 11.743 4.079 1.00 50.03 164 ALA A N 1
ATOM 1315 C CA . ALA A 1 164 ? -13.391 11.911 3.350 1.00 50.03 164 ALA A CA 1
ATOM 1316 C C . ALA A 1 164 ? -13.376 13.150 2.445 1.00 50.03 164 ALA A C 1
ATOM 1318 O O . ALA A 1 164 ? -13.862 13.073 1.323 1.00 50.03 164 ALA A O 1
ATOM 1319 N N . PHE A 1 165 ? -12.785 14.260 2.894 1.00 44.06 165 PHE A N 1
ATOM 1320 C CA . PHE A 1 165 ? -12.685 15.487 2.099 1.00 44.06 165 PHE A CA 1
ATOM 1321 C C . PHE A 1 165 ? -11.890 15.265 0.801 1.00 44.06 165 PHE A C 1
ATOM 1323 O O . PHE A 1 165 ? -12.276 15.764 -0.252 1.00 44.06 165 PHE A O 1
ATOM 1330 N N . GLU A 1 166 ? -10.846 14.438 0.863 1.00 44.59 166 GLU A N 1
ATOM 1331 C CA . GLU A 1 166 ? -9.943 14.141 -0.256 1.00 44.59 166 GLU A CA 1
ATOM 1332 C C . GLU A 1 166 ? -10.519 13.131 -1.268 1.00 44.59 166 GLU A C 1
ATOM 1334 O O . GLU A 1 166 ? -10.051 13.056 -2.396 1.00 44.59 166 GLU A O 1
ATOM 1339 N N . THR A 1 167 ? -11.565 12.374 -0.906 1.00 39.94 167 THR A N 1
ATOM 1340 C CA . THR A 1 167 ? -12.248 11.436 -1.829 1.00 39.94 167 THR A CA 1
ATOM 1341 C C . THR A 1 167 ? -13.409 12.069 -2.604 1.00 39.94 167 THR A C 1
ATOM 1343 O O . THR A 1 167 ? -13.980 11.427 -3.484 1.00 39.94 167 THR A O 1
ATOM 1346 N N . THR A 1 168 ? -13.758 13.324 -2.298 1.00 37.78 168 THR A N 1
ATOM 1347 C CA . THR A 1 168 ? -14.820 14.102 -2.969 1.00 37.78 168 THR A CA 1
ATOM 1348 C C . THR A 1 168 ? -14.320 15.158 -3.961 1.00 37.78 168 THR A C 1
ATOM 1350 O O . THR A 1 168 ? -15.148 15.806 -4.602 1.00 37.78 168 THR A O 1
ATOM 1353 N N . THR A 1 169 ? -13.004 15.330 -4.102 1.00 37.94 169 THR A N 1
ATOM 1354 C CA . THR A 1 169 ? -12.354 16.181 -5.120 1.00 37.94 169 THR A CA 1
ATOM 1355 C C . THR A 1 169 ? -11.721 15.334 -6.206 1.00 37.94 169 THR A C 1
ATOM 1357 O O . THR A 1 169 ? -11.906 15.674 -7.393 1.00 37.94 169 THR A O 1
#

Radius of gyration: 18.98 Å; chains: 1; bounding box: 49×33×57 Å

pLDDT: mean 80.35, std 12.35, range [37.78, 95.19]

Organism: Trichostrongylus colubriformis (NCBI:txid6319)

Secondary structure (DSSP, 8-state):
-HHHHHHHHHHHHHHHHHHHHHHHHH---GGGGSHHHHHHHHHHHHHHHHHHHHHHHHHHHHHT--GGGHHHHHHHHHHHHHHHHHHHHHHHHHHHHHHHHHHTGGGHHHHHHHHHHHHHHHHHHHHHHHHHHHHHHHHHHHHTTTTTHHHHHHHHHHHHHHHHHHT--